Protein AF-A0A975IQW9-F1 (afdb_monomer)

pLDDT: mean 82.05, std 17.16, range [32.38, 97.0]

Foldseek 3Di:
DDPPPPPDPPCDPVNVPQKDWQWDWDWDDDPQKIKTWTKIFIAGNPQLATQKIWTKIAIDGPWGDMWTDIDGDTDDSNHADDWDPTCPPTPDPCSVVVGRVVSVRRRVSSVVD

Mean predicted aligned error: 8.74 Å

Sequence (113 aa):
MVNDCSFGEKLLATDMLYFIDIKLNGSVTISDCTMTYDITVSYSIFDNKVTRVRGNLTFSGSCSGSVDFDIELRSNSDGTINELPVIYDVDVNNKRDFEQFLVKEINQAIINN

Secondary structure (DSSP, 8-state):
------------TTGGG-EEEEEEEEEEEETTEEEEEEEEEEEETTTTEEEEEEEEEEEEESS-EEEEEEEE----TTS--S-----TTS--TTHHHHHHHHHHHHHHHHHT-

Radius of gyration: 17.84 Å; Cα contacts (8 Å, |Δi|>4): 201; chains: 1; bounding box: 51×36×44 Å

Solvent-accessible surface area (backbone atoms only — not comparable to full-atom values): 6663 Å² total; per-residue (Å²): 136,84,85,79,85,72,92,62,85,72,80,49,86,74,67,77,68,36,68,46,76,49,78,47,72,54,70,52,74,55,92,63,24,35,42,37,40,44,35,39,38,34,30,32,63,81,77,41,26,37,51,34,42,34,36,41,38,40,40,35,78,79,24,52,54,71,42,79,49,77,42,80,49,79,37,46,96,85,25,39,58,91,74,53,96,70,63,84,90,48,69,48,97,57,42,68,60,53,30,53,49,50,32,49,54,53,38,53,54,59,74,74,106

Structure (mmCIF, N/CA/C/O backbone):
data_AF-A0A975IQW9-F1
#
_entry.id   AF-A0A975IQW9-F1
#
loop_
_atom_site.group_PDB
_atom_site.id
_atom_site.type_symbol
_atom_site.label_atom_id
_atom_site.label_alt_id
_atom_site.label_comp_id
_atom_site.label_asym_id
_atom_site.label_entity_id
_atom_site.label_seq_id
_atom_site.pdbx_PDB_ins_code
_atom_site.Cartn_x
_atom_site.Cartn_y
_atom_site.Cartn_z
_atom_site.occupancy
_atom_site.B_iso_or_equiv
_atom_site.auth_seq_id
_atom_site.auth_comp_id
_atom_site.auth_asym_id
_atom_site.auth_atom_id
_atom_site.pdbx_PDB_model_num
ATOM 1 N N . MET A 1 1 ? -35.105 -26.161 28.108 1.00 37.09 1 MET A N 1
ATOM 2 C CA . MET A 1 1 ? -33.817 -25.861 27.451 1.00 37.09 1 MET A CA 1
ATOM 3 C C . MET A 1 1 ? -34.113 -24.848 26.365 1.00 37.09 1 MET A C 1
ATOM 5 O O . MET A 1 1 ? -34.779 -25.202 25.404 1.00 37.09 1 MET A O 1
ATOM 9 N N . VAL A 1 2 ? -33.763 -23.583 26.589 1.00 32.38 2 VAL A N 1
ATOM 10 C CA . VAL A 1 2 ? -33.962 -22.511 25.606 1.00 32.38 2 VAL A CA 1
ATOM 11 C C . VAL A 1 2 ? -32.622 -22.338 24.900 1.00 32.38 2 VAL A C 1
ATOM 13 O O . VAL A 1 2 ? -31.686 -21.823 25.501 1.00 32.38 2 VAL A O 1
ATOM 16 N N . ASN A 1 3 ? -32.508 -22.856 23.677 1.00 37.44 3 ASN A N 1
ATOM 17 C CA . ASN A 1 3 ? -31.420 -22.484 22.776 1.00 37.44 3 ASN A CA 1
ATOM 18 C C . ASN A 1 3 ? -31.830 -21.167 22.130 1.00 37.44 3 ASN A C 1
ATOM 20 O O . ASN A 1 3 ? -32.574 -21.153 21.151 1.00 37.44 3 ASN A O 1
ATOM 24 N N . ASP A 1 4 ? -31.395 -20.072 22.740 1.00 38.75 4 ASP A N 1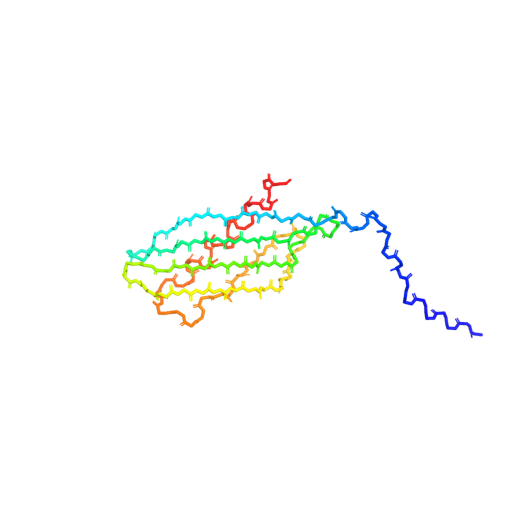
ATOM 25 C CA . ASP A 1 4 ? -31.560 -18.740 22.182 1.00 38.75 4 ASP A CA 1
ATOM 26 C C . ASP A 1 4 ? -30.447 -18.522 21.147 1.00 38.75 4 ASP A C 1
ATOM 28 O O . ASP A 1 4 ? -29.315 -18.162 21.467 1.00 38.75 4 ASP A O 1
ATOM 32 N N . CYS A 1 5 ? -30.744 -18.847 19.889 1.00 42.06 5 CYS A N 1
ATOM 33 C CA . CYS A 1 5 ? -29.937 -18.431 18.748 1.00 42.06 5 CYS A CA 1
ATOM 34 C C . CYS A 1 5 ? -30.235 -16.957 18.450 1.00 42.06 5 CYS A C 1
ATOM 36 O O . CYS A 1 5 ? -30.896 -16.646 17.462 1.00 42.06 5 CYS A O 1
ATOM 38 N N . SER A 1 6 ? -29.745 -16.041 19.282 1.00 41.00 6 SER A N 1
ATOM 39 C CA . SER A 1 6 ? -29.752 -14.612 18.969 1.00 41.00 6 SER A CA 1
ATOM 40 C C . SER A 1 6 ? -28.426 -14.212 18.315 1.00 41.00 6 SER A C 1
ATOM 42 O O . SER A 1 6 ? -27.599 -13.500 18.873 1.00 41.00 6 SER A O 1
ATOM 44 N N . PHE A 1 7 ? -28.226 -14.655 17.069 1.00 48.81 7 PHE A N 1
ATOM 45 C CA . PHE A 1 7 ? -27.334 -13.942 16.150 1.00 48.81 7 PHE A CA 1
ATO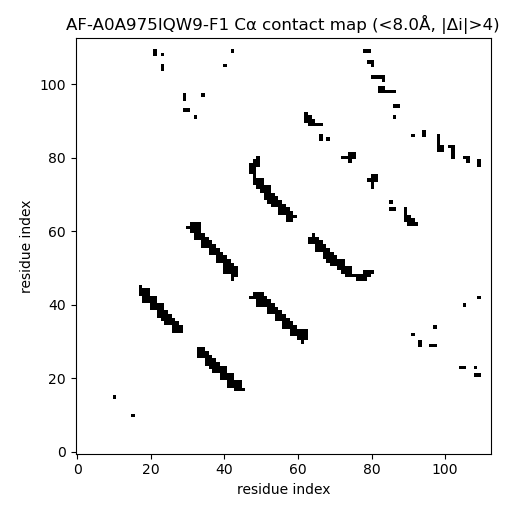M 46 C C . PHE A 1 7 ? -28.049 -12.644 15.765 1.00 48.81 7 PHE A C 1
ATOM 48 O O . PHE A 1 7 ? -28.843 -12.588 14.829 1.00 48.81 7 PHE A O 1
ATOM 55 N N . GLY A 1 8 ? -27.859 -11.627 16.592 1.00 43.88 8 GLY A N 1
ATOM 56 C CA . GLY A 1 8 ? -28.579 -10.372 16.483 1.00 43.88 8 GLY A CA 1
ATOM 57 C C . GLY A 1 8 ? -27.921 -9.291 17.313 1.00 43.88 8 GLY A C 1
ATOM 58 O O . GLY A 1 8 ? -28.616 -8.588 18.044 1.00 43.88 8 GLY A O 1
ATOM 59 N N . GLU A 1 9 ? -26.600 -9.139 17.205 1.00 47.12 9 GLU A N 1
ATOM 60 C CA . GLU A 1 9 ? -26.009 -7.835 17.491 1.00 47.12 9 GLU A CA 1
ATOM 61 C C . GLU A 1 9 ? -26.572 -6.868 16.448 1.00 47.12 9 GLU A C 1
ATOM 63 O O . GLU A 1 9 ? -26.145 -6.803 15.295 1.00 47.12 9 GLU A O 1
ATOM 68 N N . LYS A 1 10 ? -27.654 -6.187 16.835 1.00 46.97 10 LYS A N 1
ATOM 69 C CA . LYS A 1 10 ? -28.171 -5.034 16.114 1.00 46.97 10 LYS A CA 1
ATOM 70 C C . LYS A 1 10 ? -27.061 -3.993 16.125 1.00 46.97 10 LYS A C 1
ATOM 72 O O . LYS A 1 10 ? -26.907 -3.305 17.129 1.00 46.97 10 LYS A O 1
ATOM 77 N N . LEU A 1 11 ? -26.338 -3.892 15.011 1.00 45.84 11 LEU A N 1
ATOM 78 C CA . LEU A 1 11 ? -25.491 -2.746 14.697 1.00 45.84 11 LEU A CA 1
ATOM 79 C C . LEU A 1 11 ? -26.309 -1.476 14.964 1.00 45.84 11 LEU A C 1
ATOM 81 O O . LEU A 1 11 ? -27.345 -1.240 14.330 1.00 45.84 11 LEU A O 1
ATOM 85 N N . LEU A 1 12 ? -25.906 -0.714 15.975 1.00 49.06 12 LEU A N 1
ATOM 86 C CA . LEU A 1 12 ? -26.533 0.550 16.330 1.00 49.06 12 LEU A CA 1
ATOM 87 C C . LEU A 1 12 ? -26.098 1.602 15.308 1.00 49.06 12 LEU A C 1
ATOM 89 O O . LEU A 1 12 ? -25.029 1.519 14.717 1.00 49.06 12 LEU A O 1
ATOM 93 N N . ALA A 1 13 ? -26.905 2.643 15.100 1.00 46.66 13 ALA A N 1
ATOM 94 C CA . ALA A 1 13 ? -26.554 3.723 14.173 1.00 46.66 13 ALA A CA 1
ATOM 95 C C . ALA A 1 13 ? -25.251 4.464 14.549 1.00 46.66 13 ALA A C 1
ATOM 97 O O . ALA A 1 13 ? -24.669 5.149 13.713 1.00 46.66 13 ALA A O 1
ATOM 98 N N . THR A 1 14 ? -24.780 4.300 15.787 1.00 49.94 14 THR A N 1
ATOM 99 C CA . THR A 1 14 ? -23.462 4.735 16.262 1.00 49.9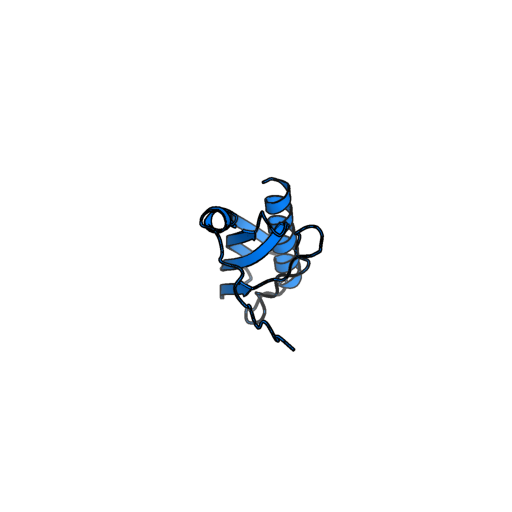4 14 THR A CA 1
ATOM 100 C C . THR A 1 14 ? -22.313 3.902 15.696 1.00 49.94 14 THR A C 1
ATOM 102 O O . THR A 1 14 ? -21.240 4.454 15.491 1.00 49.94 14 THR A O 1
ATOM 105 N N . ASP A 1 15 ? -22.547 2.633 15.347 1.00 48.44 15 ASP A N 1
ATOM 106 C CA . ASP A 1 15 ? -21.554 1.736 14.737 1.00 48.44 15 ASP A CA 1
ATOM 107 C C . ASP A 1 15 ? -21.222 2.133 13.288 1.00 48.44 15 ASP A C 1
ATOM 109 O O . ASP A 1 15 ? -20.187 1.757 12.744 1.00 48.44 15 ASP A O 1
ATOM 113 N N . MET A 1 16 ? -22.071 2.961 12.666 1.00 49.38 16 MET A N 1
ATOM 114 C CA . MET A 1 16 ? -21.921 3.424 11.283 1.00 49.38 16 MET A CA 1
ATOM 115 C C . MET A 1 16 ? -20.880 4.548 11.093 1.00 49.38 16 MET A C 1
ATOM 117 O O . MET A 1 16 ? -20.726 5.034 9.975 1.00 49.38 16 MET A O 1
ATOM 121 N N . LEU A 1 17 ? -20.168 4.976 12.145 1.00 55.03 17 LEU A N 1
ATOM 122 C CA . LEU A 1 17 ? -19.212 6.099 12.100 1.00 55.03 17 LEU A CA 1
ATOM 123 C C . LEU A 1 17 ? -17.755 5.723 12.430 1.00 55.03 17 LEU A C 1
ATOM 125 O O . LEU A 1 17 ? -16.915 6.613 12.530 1.00 55.03 17 LEU A O 1
ATOM 129 N N . TYR A 1 18 ? -17.423 4.439 12.585 1.00 68.38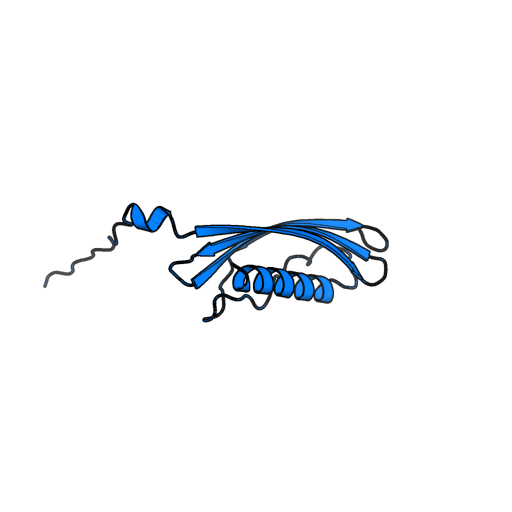 18 TYR A N 1
ATOM 130 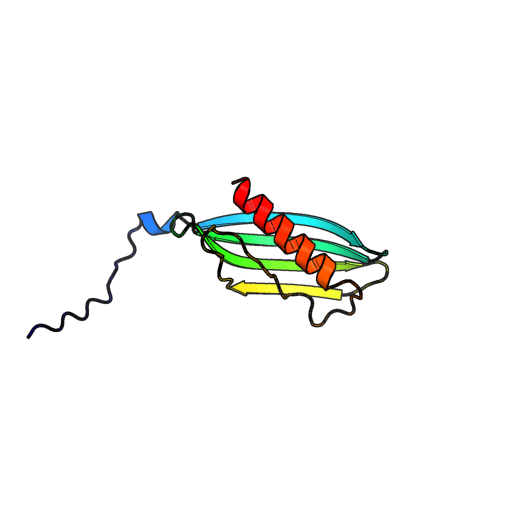C CA . TYR A 1 18 ? -16.085 4.030 13.045 1.00 68.38 18 TYR A CA 1
ATOM 131 C C . TYR A 1 18 ? -15.088 3.694 11.938 1.00 68.38 18 TYR A C 1
ATOM 133 O O . TYR A 1 18 ? -13.994 3.238 12.251 1.00 68.38 18 TYR A O 1
ATOM 141 N N . PHE A 1 19 ? -15.423 3.917 10.667 1.00 76.94 19 PHE A N 1
ATOM 142 C CA . PHE A 1 19 ? -14.475 3.725 9.573 1.00 76.94 19 PHE A CA 1
ATOM 143 C C . PHE A 1 19 ? -13.936 5.064 9.092 1.00 76.94 19 PHE A C 1
ATOM 145 O O . PHE A 1 19 ? -14.709 5.955 8.738 1.00 76.94 19 PHE A O 1
ATOM 152 N N . ILE A 1 20 ? -12.612 5.181 9.049 1.00 86.94 20 ILE A N 1
ATOM 153 C CA . ILE A 1 20 ? -11.931 6.282 8.371 1.00 86.94 20 ILE A CA 1
ATOM 154 C C . ILE A 1 20 ? -11.259 5.753 7.113 1.00 86.94 20 ILE A C 1
ATOM 156 O O . ILE A 1 20 ? -10.630 4.696 7.127 1.00 86.94 20 ILE A O 1
ATOM 160 N N . ASP A 1 21 ? -11.399 6.511 6.032 1.00 90.81 21 ASP A N 1
ATOM 161 C CA . ASP A 1 21 ? -10.655 6.290 4.801 1.00 90.81 21 ASP A CA 1
ATOM 162 C C . ASP A 1 21 ? -9.453 7.237 4.796 1.00 90.81 21 ASP A C 1
ATOM 164 O O . ASP A 1 21 ? -9.593 8.457 4.672 1.00 90.81 21 ASP A O 1
ATOM 168 N N . ILE A 1 22 ? -8.262 6.663 4.929 1.00 91.56 22 ILE A N 1
ATOM 169 C CA . ILE A 1 22 ? -6.993 7.380 4.855 1.00 91.56 22 ILE A CA 1
ATOM 170 C C . ILE A 1 22 ? -6.518 7.322 3.405 1.00 91.56 22 ILE A C 1
ATOM 172 O O . ILE A 1 22 ? -6.309 6.242 2.848 1.00 91.56 22 ILE A O 1
ATOM 176 N N . LYS A 1 23 ? -6.358 8.490 2.780 1.00 94.44 23 LYS A N 1
ATOM 177 C CA . LYS A 1 23 ? -5.859 8.599 1.405 1.00 94.44 23 LYS A CA 1
ATOM 178 C C . LYS A 1 23 ? -4.348 8.775 1.388 1.00 94.44 23 LYS A C 1
ATOM 180 O O . LYS A 1 23 ? -3.819 9.649 2.070 1.00 94.44 23 LYS A O 1
ATOM 185 N N . LEU A 1 24 ? -3.687 7.982 0.557 1.00 94.62 24 LEU A N 1
ATOM 186 C CA . LEU A 1 24 ? -2.248 7.978 0.343 1.00 94.62 24 LEU A CA 1
ATOM 187 C C . LEU A 1 24 ? -1.973 8.136 -1.139 1.00 94.62 24 LEU A C 1
ATOM 189 O O . LEU A 1 24 ? -2.331 7.273 -1.932 1.00 94.62 24 LEU A O 1
ATOM 193 N N . ASN A 1 25 ? -1.317 9.225 -1.511 1.00 96.31 25 ASN A N 1
ATOM 194 C CA . ASN A 1 25 ? -0.855 9.423 -2.871 1.00 96.31 25 ASN A CA 1
ATOM 195 C C . ASN A 1 25 ? 0.585 9.913 -2.874 1.00 96.31 25 ASN A C 1
ATOM 197 O O . ASN A 1 25 ? 1.031 10.608 -1.961 1.00 96.31 25 ASN A O 1
ATOM 201 N N . GLY A 1 26 ? 1.318 9.525 -3.906 1.00 96.56 26 GLY A N 1
ATOM 202 C CA . GLY A 1 26 ? 2.710 9.903 -4.032 1.00 96.56 26 GLY A CA 1
ATOM 203 C C . GLY A 1 26 ? 3.426 9.100 -5.096 1.00 96.56 26 GLY A C 1
ATOM 204 O O . GLY A 1 26 ? 2.824 8.421 -5.927 1.00 96.56 26 GLY A O 1
ATOM 205 N N . SER A 1 27 ? 4.747 9.207 -5.078 1.00 96.62 27 SER A N 1
ATOM 206 C CA . SER A 1 27 ? 5.604 8.416 -5.949 1.00 96.62 27 SER A CA 1
ATOM 207 C C . SER A 1 27 ? 6.921 8.096 -5.262 1.00 96.62 27 SER A C 1
ATOM 209 O O . SER A 1 27 ? 7.365 8.824 -4.373 1.00 96.62 27 SER A O 1
ATOM 211 N N . VAL A 1 28 ? 7.539 6.996 -5.673 1.00 96.50 28 VAL A N 1
ATOM 212 C CA . VAL A 1 28 ? 8.869 6.589 -5.226 1.00 96.50 28 VAL A CA 1
ATOM 213 C C . VAL A 1 28 ? 9.631 5.985 -6.400 1.00 96.50 28 VAL A C 1
ATOM 215 O O . VAL A 1 28 ? 9.059 5.273 -7.226 1.00 96.50 28 VAL A O 1
ATOM 218 N N . THR A 1 29 ? 10.927 6.276 -6.477 1.00 95.81 29 THR A N 1
ATOM 219 C CA . THR A 1 29 ? 11.813 5.767 -7.530 1.00 95.81 29 THR A CA 1
ATOM 220 C C . THR A 1 29 ? 12.863 4.844 -6.928 1.00 95.81 29 THR A C 1
ATOM 222 O O . THR A 1 29 ? 13.569 5.240 -6.001 1.00 95.81 29 THR A O 1
ATOM 225 N N . ILE A 1 30 ? 12.987 3.633 -7.473 1.00 93.25 30 ILE A N 1
ATOM 226 C CA . ILE A 1 30 ? 13.959 2.610 -7.064 1.00 93.25 30 ILE A CA 1
ATOM 227 C C . ILE A 1 30 ? 14.627 2.051 -8.323 1.00 93.25 30 ILE A C 1
ATOM 229 O O . ILE A 1 30 ? 13.953 1.479 -9.176 1.00 93.25 30 ILE A O 1
ATOM 233 N N . SER A 1 31 ? 15.948 2.212 -8.446 1.00 91.75 31 SER A N 1
ATOM 234 C CA . SER A 1 31 ? 16.744 1.750 -9.604 1.00 91.75 31 SER A CA 1
ATOM 235 C C . SER A 1 31 ? 16.123 2.124 -10.960 1.00 91.75 31 SER A C 1
ATOM 237 O O . SER A 1 31 ? 15.867 1.267 -11.807 1.00 91.75 31 SER A O 1
ATOM 239 N N . ASP A 1 32 ? 15.835 3.414 -11.138 1.00 91.38 32 ASP A N 1
ATOM 240 C CA . ASP A 1 32 ? 15.251 4.003 -12.356 1.00 91.38 32 ASP A CA 1
ATOM 241 C C . ASP A 1 32 ? 13.823 3.537 -12.706 1.00 91.38 32 ASP A C 1
ATOM 243 O O . ASP A 1 32 ? 13.284 3.912 -13.749 1.00 91.38 32 ASP A O 1
ATOM 247 N N . CYS A 1 33 ? 13.187 2.754 -11.830 1.00 94.06 33 CYS A N 1
ATOM 248 C CA . CYS A 1 33 ? 11.769 2.420 -11.892 1.00 94.06 33 CYS A CA 1
ATOM 249 C C . CYS A 1 33 ? 11.002 3.349 -10.950 1.00 94.06 33 CYS A C 1
ATOM 251 O O . CYS A 1 33 ? 11.273 3.376 -9.748 1.00 94.06 33 CYS A O 1
ATOM 253 N N . THR A 1 34 ? 10.045 4.108 -11.477 1.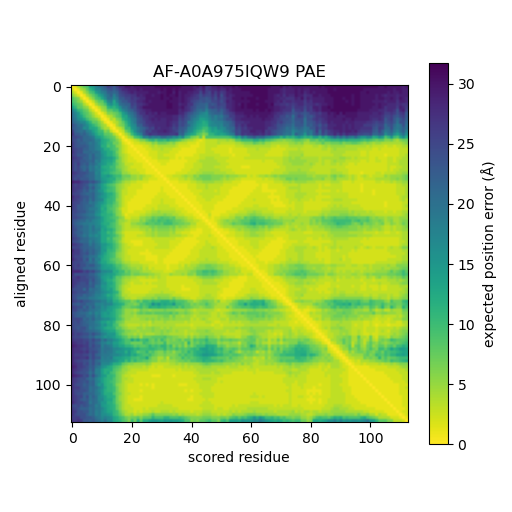00 95.50 34 THR A N 1
ATOM 254 C CA . THR A 1 34 ? 9.179 4.985 -10.683 1.00 95.50 34 THR A CA 1
ATOM 255 C C . THR A 1 34 ? 7.808 4.350 -10.526 1.00 95.50 34 THR A C 1
ATOM 257 O O . THR A 1 34 ? 7.132 4.086 -11.520 1.00 95.50 34 THR A O 1
ATOM 260 N N . MET A 1 35 ? 7.391 4.155 -9.275 1.00 95.44 35 MET A N 1
ATOM 261 C CA . MET A 1 35 ? 6.037 3.768 -8.899 1.00 95.44 35 MET A CA 1
ATOM 262 C C . MET A 1 35 ? 5.284 5.001 -8.408 1.00 95.44 35 MET A C 1
ATOM 264 O O . MET A 1 35 ? 5.665 5.607 -7.407 1.00 95.44 35 MET A O 1
ATOM 268 N N . THR A 1 36 ? 4.199 5.340 -9.087 1.00 96.94 36 THR A N 1
ATOM 269 C CA . THR A 1 36 ? 3.199 6.302 -8.620 1.00 96.94 36 THR A CA 1
ATOM 270 C C . THR A 1 36 ? 2.052 5.524 -7.995 1.00 96.94 36 THR A C 1
ATOM 272 O O . THR A 1 36 ? 1.606 4.534 -8.574 1.00 96.94 36 THR A O 1
ATOM 275 N N . TYR A 1 37 ? 1.584 5.948 -6.826 1.00 96.25 37 TYR A N 1
ATOM 276 C CA . TYR A 1 37 ? 0.533 5.262 -6.081 1.00 96.25 37 TYR A CA 1
ATOM 277 C C . TYR A 1 37 ? -0.594 6.223 -5.701 1.00 96.25 37 TYR A C 1
ATOM 279 O O . TYR A 1 37 ? -0.342 7.374 -5.340 1.00 96.25 37 TYR A O 1
ATOM 287 N N . ASP A 1 38 ? -1.827 5.728 -5.772 1.00 97.00 38 ASP A N 1
ATOM 288 C CA . ASP A 1 38 ? -3.035 6.358 -5.234 1.00 97.00 38 ASP A CA 1
ATOM 289 C C . ASP A 1 38 ? -3.857 5.278 -4.522 1.00 97.00 38 ASP A C 1
ATOM 291 O O . ASP A 1 38 ? -4.405 4.367 -5.146 1.00 97.00 38 ASP A O 1
ATOM 295 N N . ILE A 1 39 ? -3.847 5.320 -3.193 1.00 95.94 39 ILE A N 1
ATOM 296 C CA . ILE A 1 39 ? -4.300 4.253 -2.306 1.00 95.94 39 ILE A CA 1
ATOM 297 C C . ILE A 1 39 ? -5.267 4.834 -1.277 1.00 95.94 39 ILE A C 1
ATOM 299 O O . ILE A 1 39 ? -5.072 5.913 -0.724 1.00 95.94 39 ILE A O 1
ATOM 303 N N . THR A 1 40 ? -6.318 4.081 -0.984 1.00 94.81 40 THR A N 1
ATOM 304 C CA . THR A 1 40 ? -7.237 4.313 0.125 1.00 94.81 40 THR A CA 1
ATOM 305 C C . THR A 1 40 ? -7.137 3.152 1.105 1.00 94.81 40 THR A C 1
ATOM 307 O O . THR A 1 40 ? -7.340 1.994 0.733 1.00 94.81 40 THR A O 1
ATOM 310 N N . VAL A 1 41 ? -6.849 3.472 2.362 1.00 92.75 41 VAL A N 1
ATOM 311 C CA . VAL A 1 41 ? -6.814 2.534 3.486 1.00 92.75 41 VAL A CA 1
ATOM 312 C C . VAL A 1 41 ? -8.071 2.753 4.315 1.00 92.75 41 VAL A C 1
ATOM 314 O O . VAL A 1 41 ? -8.252 3.834 4.872 1.00 92.75 41 VAL A O 1
ATOM 317 N N . SER A 1 42 ? -8.925 1.741 4.415 1.00 90.56 42 SER A N 1
ATOM 318 C CA . SER A 1 42 ? -10.079 1.767 5.310 1.00 90.56 42 SER A CA 1
ATOM 319 C C . SER A 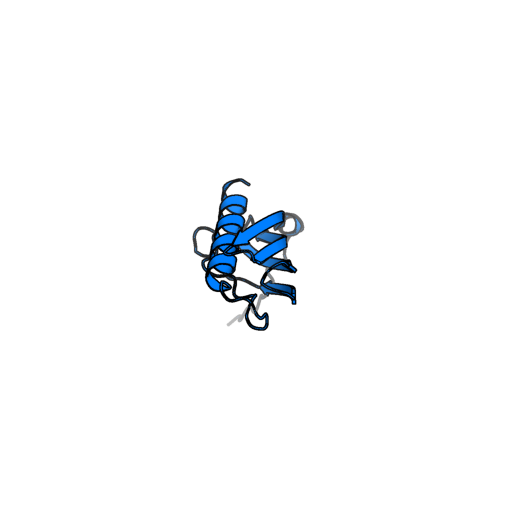1 42 ? -9.684 1.189 6.665 1.00 90.56 42 SER A C 1
ATOM 321 O O . SER A 1 42 ? -9.215 0.049 6.767 1.00 90.56 42 SER A O 1
ATOM 323 N N . TYR A 1 43 ? -9.880 1.984 7.710 1.00 86.50 43 TYR A N 1
ATOM 324 C CA . TYR A 1 43 ? -9.484 1.674 9.076 1.00 86.50 43 TYR A CA 1
ATOM 325 C C . TYR A 1 43 ? -10.690 1.717 10.014 1.00 86.50 43 TYR A C 1
ATOM 327 O O . TYR A 1 43 ? -11.380 2.732 10.082 1.00 86.50 43 TYR A O 1
ATOM 335 N N . SER A 1 44 ? -10.937 0.624 10.739 1.00 85.56 44 SER A N 1
ATOM 336 C CA . SER A 1 44 ? -11.903 0.559 11.840 1.00 85.56 44 SER A CA 1
ATOM 337 C C . SER A 1 44 ? -11.264 1.140 13.097 1.00 85.56 44 SER A C 1
ATOM 339 O O . SER A 1 44 ? -10.377 0.525 13.691 1.00 85.56 44 SER A O 1
ATOM 341 N N . ILE A 1 45 ? -11.741 2.307 13.525 1.00 80.00 45 ILE A N 1
ATOM 342 C CA . ILE A 1 45 ? -11.388 2.925 14.806 1.00 80.00 45 ILE A CA 1
ATOM 343 C C . ILE A 1 45 ? -11.838 2.028 15.963 1.00 80.00 45 ILE A C 1
ATOM 345 O O . ILE A 1 45 ? -11.118 1.891 16.946 1.00 80.00 45 ILE A O 1
ATOM 349 N N . PHE A 1 46 ? -13.015 1.403 15.846 1.00 78.81 46 PHE A N 1
ATOM 350 C CA . PHE A 1 46 ? -13.589 0.580 16.911 1.00 78.81 46 PHE A CA 1
ATOM 351 C C . PHE A 1 46 ? -12.707 -0.628 17.234 1.00 78.81 46 PHE A C 1
ATOM 353 O O . PHE A 1 46 ? -12.392 -0.884 18.394 1.00 78.81 46 PHE A O 1
ATOM 360 N N . ASP A 1 47 ? -12.265 -1.338 16.195 1.00 77.25 47 ASP A N 1
ATOM 361 C CA . ASP A 1 47 ? -11.421 -2.522 16.354 1.00 77.25 47 ASP A CA 1
ATOM 362 C C . ASP A 1 47 ? -9.927 -2.201 16.382 1.00 77.25 47 ASP A C 1
ATOM 364 O O . ASP A 1 47 ? -9.127 -3.115 16.595 1.00 77.25 47 ASP A O 1
ATOM 368 N N . ASN A 1 48 ? -9.560 -0.937 16.142 1.00 81.56 48 ASN A N 1
ATOM 369 C CA . ASN A 1 48 ? -8.195 -0.467 15.930 1.00 81.56 48 ASN A CA 1
ATOM 370 C C . ASN A 1 48 ? -7.458 -1.307 14.866 1.00 81.56 48 ASN A C 1
ATOM 372 O O . ASN A 1 48 ? -6.414 -1.900 15.145 1.00 81.56 48 ASN A O 1
ATOM 376 N N . LYS A 1 49 ? -8.054 -1.444 13.670 1.00 86.06 49 LYS A N 1
ATOM 377 C CA . LYS A 1 49 ? -7.580 -2.339 12.593 1.00 86.06 49 LYS A CA 1
ATOM 378 C C . LYS A 1 49 ? -7.831 -1.769 11.202 1.00 86.06 49 LYS A C 1
ATOM 380 O O . LYS A 1 49 ? -8.924 -1.292 10.907 1.00 86.06 49 LYS A O 1
ATOM 385 N N . VAL A 1 50 ? -6.869 -1.954 10.303 1.00 87.81 50 VAL A N 1
ATOM 386 C CA . VAL A 1 50 ? -7.088 -1.891 8.854 1.00 87.81 50 VAL A CA 1
ATOM 387 C C . VAL A 1 50 ? -7.985 -3.049 8.455 1.00 87.81 50 VAL A C 1
ATOM 389 O O . VAL A 1 50 ? -7.720 -4.203 8.795 1.00 87.81 50 VAL A O 1
ATOM 392 N N . THR A 1 51 ? -9.046 -2.732 7.727 1.00 88.06 51 THR A N 1
ATOM 393 C CA . THR A 1 51 ? -9.999 -3.722 7.218 1.00 88.06 51 THR A CA 1
ATOM 394 C C . THR A 1 51 ? -9.860 -3.920 5.719 1.00 88.06 51 THR A C 1
ATOM 396 O O . THR A 1 51 ? -10.129 -5.008 5.211 1.00 88.06 51 THR A O 1
ATOM 399 N N . ARG A 1 52 ? -9.412 -2.889 4.996 1.00 90.19 52 ARG A N 1
ATOM 400 C CA . ARG A 1 52 ? -9.299 -2.921 3.539 1.00 90.19 52 ARG A CA 1
ATOM 401 C C . ARG A 1 52 ? -8.252 -1.935 3.045 1.00 90.19 52 ARG A C 1
ATOM 403 O O . ARG A 1 52 ? -8.139 -0.834 3.576 1.00 90.19 52 ARG A O 1
ATOM 410 N N . VAL A 1 53 ? -7.528 -2.302 1.997 1.00 93.19 53 VAL A N 1
ATOM 411 C CA . VAL A 1 53 ? -6.649 -1.397 1.252 1.00 93.19 53 VAL A CA 1
ATOM 412 C C . VAL A 1 53 ? -6.946 -1.572 -0.226 1.00 93.19 53 VAL A C 1
ATOM 414 O O . VAL A 1 53 ? -6.902 -2.684 -0.747 1.00 93.19 53 VAL A O 1
ATOM 417 N N . ARG A 1 54 ? -7.247 -0.468 -0.901 1.00 95.12 54 ARG A N 1
ATOM 418 C CA . ARG A 1 54 ? -7.531 -0.448 -2.337 1.00 95.12 54 ARG A CA 1
ATOM 419 C C . ARG A 1 54 ? -6.794 0.689 -3.007 1.00 95.12 54 ARG A C 1
ATOM 421 O O . ARG A 1 54 ? -6.596 1.730 -2.386 1.00 95.12 54 ARG A O 1
ATOM 428 N N . GLY A 1 55 ? -6.443 0.536 -4.269 1.00 95.75 55 GLY A N 1
ATOM 429 C CA . GLY A 1 55 ? -5.772 1.603 -4.992 1.00 95.75 55 GLY A CA 1
ATOM 430 C C . GLY A 1 55 ? -5.267 1.193 -6.357 1.00 95.75 55 GLY A C 1
ATOM 431 O O . GLY A 1 55 ? -5.481 0.067 -6.805 1.00 95.75 55 GLY A O 1
ATOM 432 N N . ASN A 1 56 ? -4.567 2.135 -6.978 1.00 95.88 56 ASN A N 1
ATOM 433 C CA . ASN A 1 56 ? -3.836 1.943 -8.217 1.00 95.88 56 ASN A CA 1
ATOM 434 C C . ASN A 1 56 ? -2.342 2.192 -7.988 1.00 95.88 56 ASN A C 1
ATOM 436 O O . ASN A 1 56 ? -1.948 3.136 -7.296 1.00 95.88 56 ASN A O 1
ATOM 440 N N . LEU A 1 57 ? -1.520 1.363 -8.621 1.00 95.38 57 LEU A N 1
ATOM 441 C CA . LEU A 1 57 ? -0.094 1.576 -8.816 1.00 95.38 57 LEU A CA 1
ATOM 442 C C . LEU A 1 57 ? 0.169 1.726 -10.312 1.00 95.38 57 LEU A C 1
ATOM 444 O O . LEU A 1 57 ? -0.299 0.921 -11.119 1.00 95.38 57 LEU A O 1
ATOM 448 N N . THR A 1 58 ? 0.957 2.721 -10.693 1.00 95.19 58 THR A N 1
ATOM 449 C CA . THR A 1 58 ? 1.422 2.911 -12.070 1.00 95.19 58 THR A CA 1
ATOM 450 C C . THR A 1 58 ? 2.942 2.961 -12.090 1.00 95.19 58 THR A C 1
ATOM 452 O O . THR A 1 58 ? 3.554 3.705 -11.324 1.00 95.19 58 THR A O 1
ATOM 455 N N . PHE A 1 59 ? 3.550 2.180 -12.979 1.00 94.44 59 PHE A N 1
ATOM 456 C CA . PHE A 1 59 ? 4.996 2.014 -13.089 1.00 94.44 59 PHE A CA 1
ATOM 457 C C . PHE A 1 59 ? 5.531 2.649 -14.376 1.00 94.44 59 PHE A C 1
ATOM 459 O O . PHE A 1 59 ? 4.911 2.549 -15.436 1.00 94.44 59 PHE A O 1
ATOM 466 N N . SER A 1 60 ? 6.693 3.298 -14.291 1.00 93.62 60 SER A N 1
ATOM 467 C CA . SER A 1 60 ? 7.346 3.969 -15.422 1.00 93.62 60 SER A CA 1
ATOM 468 C C . SER A 1 60 ? 8.877 3.963 -15.308 1.00 93.62 60 SER A C 1
ATOM 470 O O . SER A 1 60 ? 9.427 3.661 -14.248 1.00 93.62 60 SER A O 1
ATOM 472 N N . GLY A 1 61 ? 9.577 4.309 -16.395 1.00 92.06 61 GLY A N 1
ATOM 473 C CA . GLY A 1 61 ? 11.043 4.311 -16.455 1.00 92.06 61 GLY A CA 1
ATOM 474 C C . GLY A 1 61 ? 11.598 2.968 -16.928 1.00 92.06 61 GLY A C 1
ATOM 475 O O . GLY A 1 61 ? 11.280 2.529 -18.031 1.00 92.06 61 GLY A O 1
ATOM 476 N N . SER A 1 62 ? 12.435 2.328 -16.106 1.00 92.38 62 SER A N 1
ATOM 477 C CA . SER A 1 62 ? 13.009 0.996 -16.381 1.00 92.38 62 SER A CA 1
ATOM 478 C C . SER A 1 62 ? 12.027 -0.167 -16.168 1.00 92.38 62 SER A C 1
ATOM 480 O O . SER A 1 62 ? 12.339 -1.309 -16.496 1.00 92.38 62 SER A O 1
ATOM 482 N N . CYS A 1 63 ? 10.841 0.125 -15.636 1.00 90.19 63 CYS A N 1
ATOM 483 C CA . CYS A 1 63 ? 9.733 -0.800 -15.435 1.00 90.19 63 CYS A CA 1
ATOM 484 C C . CYS A 1 63 ? 8.473 -0.261 -16.120 1.00 90.19 63 CYS A C 1
ATOM 486 O O . CYS A 1 63 ? 8.391 0.918 -16.475 1.00 90.19 63 CYS A O 1
ATOM 488 N N . SER A 1 64 ? 7.470 -1.114 -16.304 1.00 89.31 64 SER A N 1
ATOM 489 C CA . SER A 1 64 ? 6.206 -0.693 -16.902 1.00 89.31 64 SER A CA 1
ATOM 490 C C . SER A 1 64 ? 5.053 -1.564 -16.439 1.00 89.31 64 SER A C 1
ATOM 492 O O . SER A 1 64 ? 5.236 -2.733 -16.109 1.00 89.31 64 SER A O 1
ATOM 494 N N . GLY A 1 65 ? 3.863 -0.975 -16.433 1.00 90.06 65 GLY A N 1
ATOM 495 C CA . GLY A 1 65 ? 2.631 -1.655 -16.070 1.00 90.06 65 GLY A CA 1
ATOM 496 C C . GLY A 1 65 ? 1.796 -0.828 -15.107 1.00 90.06 65 GLY A C 1
ATOM 497 O O . GLY A 1 65 ? 2.185 0.258 -14.672 1.00 90.06 65 GLY A O 1
ATOM 498 N N . SER A 1 66 ? 0.625 -1.353 -14.783 1.00 92.81 66 SER A N 1
ATOM 499 C CA . SER A 1 66 ? -0.248 -0.792 -13.765 1.00 92.81 66 SER A CA 1
ATOM 500 C C . SER A 1 66 ? -0.977 -1.921 -13.057 1.00 92.81 66 SER A C 1
ATOM 502 O O . SER A 1 66 ? -1.229 -2.970 -13.651 1.00 92.81 66 SER A O 1
ATOM 504 N N . VAL A 1 67 ? -1.269 -1.702 -11.781 1.00 93.50 67 VAL A N 1
ATOM 505 C CA . VAL A 1 67 ? -1.994 -2.636 -10.930 1.00 93.50 67 VAL A CA 1
ATOM 506 C C . VAL A 1 67 ? -3.092 -1.874 -10.230 1.00 93.50 67 VAL A C 1
ATOM 508 O O . VAL A 1 67 ? -2.809 -0.976 -9.442 1.00 93.50 67 VAL A O 1
ATOM 511 N N . ASP A 1 68 ? -4.327 -2.289 -10.465 1.00 94.12 68 ASP A N 1
ATOM 512 C CA . ASP A 1 68 ? -5.424 -2.003 -9.555 1.00 94.12 68 ASP A CA 1
ATOM 513 C C . ASP A 1 68 ? -5.535 -3.146 -8.556 1.00 94.12 68 ASP A C 1
ATOM 515 O O . ASP A 1 68 ? -5.451 -4.321 -8.921 1.00 94.12 68 ASP A O 1
ATOM 519 N N . PHE A 1 69 ? -5.726 -2.809 -7.289 1.00 92.75 69 PHE A N 1
ATOM 520 C CA . PHE A 1 69 ? -5.875 -3.802 -6.241 1.00 92.75 69 PHE A CA 1
ATOM 521 C C . PHE A 1 69 ? -6.938 -3.389 -5.235 1.00 92.75 69 PHE A C 1
ATOM 523 O O . PHE A 1 69 ? -7.206 -2.209 -5.002 1.00 92.75 69 PHE A O 1
ATOM 530 N N . ASP A 1 70 ? -7.539 -4.403 -4.631 1.00 93.88 70 ASP A N 1
ATOM 531 C CA . ASP A 1 70 ? -8.555 -4.259 -3.608 1.00 93.88 70 ASP A CA 1
ATOM 532 C C . ASP A 1 70 ? -8.467 -5.469 -2.680 1.00 93.88 70 ASP A C 1
ATOM 534 O O . ASP A 1 70 ? -8.818 -6.587 -3.058 1.00 93.88 70 ASP A O 1
ATOM 538 N N . ILE A 1 71 ? -7.885 -5.257 -1.503 1.00 90.06 71 ILE A N 1
ATOM 539 C CA . ILE A 1 71 ? -7.502 -6.327 -0.590 1.00 90.06 71 ILE A CA 1
ATOM 540 C C . ILE A 1 71 ? -8.156 -6.097 0.763 1.00 90.06 71 ILE A C 1
ATOM 542 O O . ILE A 1 71 ? -7.959 -5.064 1.404 1.00 90.06 71 ILE A O 1
ATOM 546 N N . GLU A 1 72 ? -8.876 -7.110 1.231 1.00 86.38 72 GLU A N 1
ATOM 547 C CA . GLU A 1 72 ? -9.243 -7.230 2.638 1.00 86.38 72 GLU A CA 1
ATOM 548 C C . GLU A 1 72 ? -8.030 -7.738 3.421 1.00 86.38 72 GLU A C 1
ATOM 550 O O . GLU A 1 72 ? -7.529 -8.839 3.180 1.00 86.38 72 GLU A O 1
ATOM 555 N N . LEU A 1 73 ? -7.530 -6.919 4.345 1.00 82.19 73 LEU A N 1
ATOM 556 C CA . LEU A 1 73 ? -6.356 -7.241 5.153 1.00 82.19 73 LEU A CA 1
ATOM 557 C C . LEU A 1 73 ? -6.756 -7.539 6.592 1.00 82.19 73 LEU A C 1
ATOM 559 O O . LEU A 1 73 ? -7.749 -7.036 7.114 1.00 82.19 73 LEU A O 1
ATOM 563 N N . ARG A 1 74 ? -5.926 -8.346 7.254 1.00 73.25 74 ARG A N 1
ATOM 564 C CA . ARG A 1 74 ? -5.956 -8.495 8.707 1.00 73.25 74 ARG A CA 1
ATOM 565 C C . ARG A 1 74 ? -4.796 -7.712 9.299 1.00 73.25 74 ARG A C 1
ATOM 567 O O . ARG A 1 74 ? -3.645 -8.090 9.101 1.00 73.25 74 ARG A O 1
ATOM 574 N N . SER A 1 75 ? -5.107 -6.655 10.039 1.00 83.50 75 SER A N 1
ATOM 575 C CA . SER A 1 75 ? -4.109 -5.961 10.850 1.00 83.50 75 SER A CA 1
ATOM 576 C C . SER A 1 75 ? -3.571 -6.817 11.990 1.00 83.50 75 SER A C 1
ATOM 578 O O . SER A 1 75 ? -4.240 -7.712 12.516 1.00 83.50 75 SER A O 1
ATOM 580 N N . ASN A 1 76 ? -2.366 -6.457 12.414 1.00 84.50 76 ASN A N 1
ATOM 581 C CA . ASN A 1 76 ? -1.776 -6.827 13.687 1.00 84.50 76 ASN A CA 1
ATOM 582 C C . ASN A 1 76 ? -2.624 -6.316 14.866 1.00 84.50 76 ASN A C 1
ATOM 584 O O . ASN A 1 76 ? -3.519 -5.482 14.715 1.00 84.50 76 ASN A O 1
ATOM 588 N N . SER A 1 77 ? -2.308 -6.785 16.076 1.00 81.00 77 SER A N 1
ATOM 589 C CA . SER A 1 77 ? -2.980 -6.350 17.310 1.00 81.00 77 SER A CA 1
ATOM 590 C C . SER A 1 77 ? -2.821 -4.858 17.619 1.00 81.00 77 SER A C 1
ATOM 592 O O . SER A 1 77 ? -3.593 -4.327 18.408 1.00 81.00 77 SER A O 1
ATOM 594 N N . ASP A 1 78 ? -1.823 -4.198 17.033 1.00 80.75 78 ASP A N 1
ATOM 595 C CA . ASP A 1 78 ? -1.573 -2.758 17.158 1.00 80.75 78 ASP A CA 1
ATOM 596 C C . ASP A 1 78 ? -2.207 -1.929 16.023 1.00 80.75 78 ASP A C 1
ATOM 598 O O . ASP A 1 78 ? -2.032 -0.715 15.979 1.00 80.75 78 ASP A O 1
ATOM 602 N N . GLY A 1 79 ? -2.950 -2.568 15.113 1.00 81.88 79 GLY A N 1
ATOM 603 C CA . GLY A 1 79 ? -3.616 -1.926 13.980 1.00 81.88 79 GLY A CA 1
ATOM 604 C C . GLY A 1 79 ? -2.773 -1.806 12.710 1.00 81.88 79 GLY A C 1
ATOM 605 O O . GLY A 1 79 ? -3.332 -1.526 11.650 1.00 81.88 79 GLY A O 1
ATOM 606 N N . THR A 1 80 ? -1.472 -2.102 12.762 1.00 88.44 80 THR A N 1
ATOM 607 C CA . THR A 1 80 ? -0.567 -2.051 11.597 1.00 88.44 80 THR A CA 1
ATOM 608 C C . THR A 1 80 ? -0.723 -3.263 10.669 1.00 88.44 80 THR A C 1
ATOM 610 O O . THR A 1 80 ? -1.363 -4.253 11.025 1.00 88.44 80 THR A O 1
ATOM 613 N N . ILE A 1 81 ? -0.130 -3.212 9.475 1.00 91.12 81 ILE A N 1
ATOM 614 C CA . ILE A 1 81 ? -0.027 -4.339 8.532 1.00 91.12 81 ILE A CA 1
ATOM 615 C C . ILE A 1 81 ? 1.440 -4.736 8.305 1.00 91.12 81 ILE A C 1
ATOM 617 O O . ILE A 1 81 ? 2.334 -3.897 8.399 1.00 91.12 81 ILE A O 1
ATOM 621 N N . ASN A 1 82 ? 1.700 -6.009 7.987 1.00 88.50 82 ASN A N 1
ATOM 622 C CA . ASN A 1 82 ? 3.065 -6.512 7.734 1.00 88.50 82 ASN A CA 1
ATOM 623 C C . ASN A 1 82 ? 3.401 -6.649 6.248 1.00 88.50 82 ASN A C 1
ATOM 625 O O . ASN A 1 82 ? 4.570 -6.596 5.871 1.00 88.50 82 ASN A O 1
ATOM 629 N N . GLU A 1 83 ? 2.389 -6.870 5.415 1.00 89.12 83 GLU A N 1
ATOM 630 C CA . GLU A 1 83 ? 2.562 -7.176 4.003 1.00 89.12 83 GLU A CA 1
ATOM 631 C C . GLU A 1 83 ? 1.416 -6.599 3.179 1.00 89.12 83 GLU A C 1
ATOM 633 O O . GLU A 1 83 ? 0.271 -6.535 3.632 1.00 89.12 83 GLU A O 1
ATOM 638 N N . LEU A 1 84 ? 1.750 -6.182 1.959 1.00 88.56 84 LEU A N 1
ATOM 639 C CA . LEU A 1 84 ? 0.793 -5.780 0.941 1.00 88.56 84 LEU A CA 1
ATOM 640 C C . LEU A 1 84 ? 1.197 -6.436 -0.386 1.00 88.56 84 LEU A C 1
ATOM 642 O O . LEU A 1 84 ? 1.952 -5.852 -1.161 1.00 88.56 84 LEU A O 1
ATOM 646 N N . PRO A 1 85 ? 0.744 -7.671 -0.621 1.00 80.56 85 PRO A N 1
ATOM 647 C CA . PRO A 1 85 ? 1.181 -8.455 -1.760 1.00 80.56 85 PRO A CA 1
ATOM 648 C C . PRO A 1 85 ? 0.375 -8.112 -3.027 1.00 80.56 85 PRO A C 1
ATOM 650 O O . PRO A 1 85 ? -0.630 -8.759 -3.321 1.00 80.56 85 PRO A O 1
ATOM 653 N N . VAL A 1 86 ? 0.777 -7.064 -3.754 1.00 85.44 86 VAL A N 1
ATOM 654 C CA . VAL A 1 86 ? -0.001 -6.505 -4.888 1.00 85.44 86 VAL A CA 1
ATOM 655 C C . VAL A 1 86 ? 0.730 -6.534 -6.230 1.00 85.44 86 VAL A C 1
ATOM 657 O O . VAL A 1 86 ? 0.087 -6.414 -7.265 1.00 85.44 86 VAL A O 1
ATOM 660 N N . ILE A 1 87 ? 2.053 -6.728 -6.265 1.00 83.25 87 ILE A N 1
ATOM 661 C CA . ILE A 1 87 ? 2.870 -6.504 -7.480 1.00 83.25 87 ILE A CA 1
ATOM 662 C C . ILE A 1 87 ? 3.295 -7.836 -8.135 1.00 83.25 87 ILE A C 1
ATOM 664 O O . ILE A 1 87 ? 4.413 -7.983 -8.625 1.00 83.25 87 ILE A O 1
ATOM 668 N N . TYR A 1 88 ? 2.437 -8.859 -8.111 1.00 74.56 88 TYR A N 1
ATOM 669 C CA . TYR A 1 88 ? 2.834 -10.212 -8.530 1.00 74.56 88 TYR A CA 1
ATOM 670 C C . TYR A 1 88 ? 2.998 -10.402 -10.039 1.00 74.56 88 TYR A C 1
ATOM 672 O O . TYR A 1 88 ? 3.903 -11.132 -10.444 1.00 74.56 88 TYR A O 1
ATOM 680 N N . ASP A 1 89 ? 2.173 -9.728 -10.841 1.00 72.69 89 ASP A N 1
ATOM 681 C CA . ASP A 1 89 ? 2.094 -9.923 -12.297 1.00 72.69 89 ASP A CA 1
ATOM 682 C C . ASP A 1 89 ? 2.742 -8.783 -13.106 1.00 72.69 89 ASP A C 1
ATOM 684 O O . ASP A 1 89 ? 2.569 -8.696 -14.321 1.00 72.69 89 ASP A O 1
ATOM 688 N N . VAL A 1 90 ? 3.495 -7.892 -12.450 1.00 76.19 90 VAL A N 1
ATOM 689 C CA . VAL A 1 90 ? 4.183 -6.770 -13.110 1.00 76.19 90 VAL A CA 1
ATOM 690 C C . VAL A 1 90 ? 5.661 -7.096 -13.287 1.00 76.19 90 VAL A C 1
ATOM 692 O O . VAL A 1 90 ? 6.309 -7.582 -12.358 1.00 76.19 90 VAL A O 1
ATOM 695 N N . ASP A 1 91 ? 6.214 -6.778 -14.458 1.00 75.44 91 ASP A N 1
ATOM 696 C CA . ASP A 1 91 ? 7.650 -6.891 -14.733 1.00 75.44 91 ASP A CA 1
ATOM 697 C C . ASP A 1 91 ? 8.432 -5.785 -13.997 1.00 75.44 91 ASP A C 1
ATOM 699 O O . ASP A 1 91 ? 8.783 -4.736 -14.545 1.00 75.44 91 ASP A O 1
ATOM 703 N N . VAL A 1 92 ? 8.610 -5.985 -12.689 1.00 82.31 92 VAL A N 1
ATOM 704 C CA . VAL A 1 92 ? 9.254 -5.048 -11.765 1.00 82.31 92 VAL A CA 1
ATOM 705 C C . VAL A 1 92 ? 10.323 -5.789 -10.966 1.00 82.31 92 VAL A C 1
ATOM 707 O O . VAL A 1 92 ? 10.033 -6.534 -10.028 1.00 82.31 92 VAL A O 1
ATOM 710 N N . ASN A 1 93 ? 11.590 -5.527 -11.291 1.00 81.25 93 ASN A N 1
ATOM 711 C CA . ASN A 1 93 ? 12.744 -6.164 -10.643 1.00 81.25 93 ASN A CA 1
ATOM 712 C C . ASN A 1 93 ? 12.862 -5.868 -9.130 1.00 81.25 93 ASN A C 1
ATOM 714 O O . ASN A 1 93 ? 13.447 -6.665 -8.402 1.00 81.25 93 ASN A O 1
ATOM 718 N N . ASN A 1 94 ? 12.256 -4.777 -8.644 1.00 84.06 94 ASN A N 1
ATOM 719 C CA . ASN A 1 94 ? 12.317 -4.325 -7.244 1.00 84.06 94 ASN A CA 1
ATOM 720 C C . ASN A 1 94 ? 10.970 -4.431 -6.508 1.00 84.06 94 ASN A C 1
ATOM 722 O O . ASN A 1 94 ? 10.680 -3.644 -5.608 1.00 84.06 94 ASN A O 1
ATOM 726 N N . LYS A 1 95 ? 10.115 -5.389 -6.890 1.00 89.00 95 LYS A N 1
ATOM 727 C CA . LYS A 1 95 ? 8.758 -5.528 -6.329 1.00 89.00 95 LYS A CA 1
ATOM 728 C C . LYS A 1 95 ? 8.717 -5.528 -4.797 1.00 89.00 95 LYS A C 1
ATOM 730 O O . LYS A 1 95 ? 7.914 -4.820 -4.205 1.00 89.00 95 LYS A O 1
ATOM 735 N N . ARG A 1 96 ? 9.635 -6.258 -4.153 1.00 89.94 96 ARG A N 1
ATOM 736 C CA . ARG A 1 96 ? 9.678 -6.391 -2.692 1.00 89.94 96 ARG A CA 1
ATOM 737 C C . ARG A 1 96 ? 9.972 -5.058 -2.007 1.00 89.94 96 ARG A C 1
ATOM 739 O O . ARG A 1 96 ? 9.400 -4.783 -0.958 1.00 89.94 96 ARG A O 1
ATOM 746 N N . ASP A 1 97 ? 10.837 -4.241 -2.599 1.00 91.44 97 ASP A N 1
ATOM 747 C CA . ASP A 1 97 ? 11.193 -2.939 -2.037 1.00 91.44 97 ASP A CA 1
ATOM 748 C C . ASP A 1 97 ? 10.007 -1.970 -2.128 1.00 91.44 97 ASP A C 1
ATOM 750 O O . ASP A 1 97 ? 9.726 -1.244 -1.175 1.00 91.44 97 ASP A O 1
ATOM 754 N N . PHE A 1 98 ? 9.253 -2.013 -3.233 1.00 92.56 98 PHE A N 1
ATOM 755 C CA . PHE A 1 98 ? 8.010 -1.252 -3.371 1.00 92.56 98 PHE A CA 1
ATOM 756 C C . PHE A 1 98 ? 6.929 -1.709 -2.382 1.00 92.56 98 PHE A C 1
ATOM 758 O O . PHE A 1 98 ? 6.301 -0.865 -1.744 1.00 92.56 98 PHE A O 1
ATOM 765 N N . GLU A 1 99 ? 6.733 -3.017 -2.198 1.00 92.38 99 GLU A N 1
ATOM 766 C CA . GLU A 1 99 ? 5.770 -3.549 -1.220 1.00 92.38 99 GLU A CA 1
ATOM 767 C C . GLU A 1 99 ? 6.134 -3.136 0.213 1.00 92.38 99 GLU A C 1
ATOM 769 O O . GLU A 1 99 ? 5.279 -2.667 0.965 1.00 92.38 99 GLU A O 1
ATOM 774 N N . GLN A 1 100 ? 7.414 -3.234 0.588 1.00 93.31 100 GLN A N 1
ATOM 775 C CA . GLN A 1 100 ? 7.894 -2.796 1.902 1.00 93.31 100 GLN A CA 1
ATOM 776 C C . GLN A 1 100 ? 7.733 -1.288 2.110 1.00 93.31 100 GLN A C 1
ATOM 778 O O . GLN A 1 100 ? 7.366 -0.854 3.205 1.00 93.31 100 GLN A O 1
ATOM 783 N N . PHE A 1 101 ? 7.982 -0.489 1.070 1.00 94.69 101 PHE A N 1
ATOM 784 C CA . PHE A 1 101 ? 7.733 0.948 1.103 1.00 94.69 101 PHE A CA 1
ATOM 785 C C . PHE A 1 101 ? 6.248 1.251 1.352 1.00 94.69 101 PHE A C 1
ATOM 787 O O . PHE A 1 101 ? 5.936 2.003 2.272 1.00 94.69 101 PHE A O 1
ATOM 794 N N . LEU A 1 102 ? 5.332 0.626 0.605 1.00 94.00 102 LEU A N 1
ATOM 795 C CA . LEU A 1 102 ? 3.891 0.850 0.764 1.00 94.00 102 LEU A CA 1
ATOM 796 C C . LEU A 1 102 ? 3.390 0.449 2.153 1.00 94.00 102 LEU A C 1
ATOM 798 O O . LEU A 1 102 ? 2.639 1.202 2.768 1.00 94.00 102 LEU A O 1
ATOM 802 N N . VAL A 1 103 ? 3.838 -0.694 2.683 1.00 94.38 103 VAL A N 1
ATOM 803 C CA . VAL A 1 103 ? 3.518 -1.116 4.057 1.00 94.38 103 VAL A CA 1
ATOM 804 C C . VAL A 1 103 ? 3.954 -0.056 5.069 1.00 94.38 103 VAL A C 1
ATOM 806 O O . VAL A 1 103 ? 3.199 0.283 5.981 1.00 94.38 103 VAL A O 1
ATOM 809 N N . LYS A 1 104 ? 5.157 0.505 4.901 1.00 95.00 104 LYS A N 1
ATOM 810 C CA . LYS A 1 104 ? 5.665 1.560 5.780 1.00 95.00 104 LYS A CA 1
ATOM 811 C C . LYS A 1 104 ? 4.823 2.835 5.689 1.00 95.00 104 LYS A C 1
ATOM 813 O O . LYS A 1 104 ? 4.475 3.378 6.734 1.00 95.00 104 LYS A O 1
ATOM 818 N N . GLU A 1 105 ? 4.477 3.285 4.484 1.00 94.44 105 GLU A N 1
ATOM 819 C CA . GLU A 1 105 ? 3.635 4.473 4.280 1.00 94.44 105 GLU A CA 1
ATOM 820 C C . GLU A 1 105 ? 2.241 4.292 4.893 1.00 94.44 105 GLU A C 1
ATOM 822 O O . GLU A 1 105 ? 1.761 5.169 5.612 1.00 94.44 105 GLU A O 1
ATOM 827 N N . ILE A 1 106 ? 1.622 3.125 4.690 1.00 92.56 106 ILE A N 1
ATOM 828 C CA . ILE A 1 106 ? 0.319 2.788 5.276 1.00 92.56 106 ILE A CA 1
ATOM 829 C C . ILE A 1 106 ? 0.388 2.826 6.803 1.00 92.56 106 ILE A C 1
ATOM 831 O O . ILE A 1 106 ? -0.409 3.514 7.439 1.00 92.56 106 ILE A O 1
ATOM 835 N N . ASN A 1 107 ? 1.366 2.143 7.398 1.00 92.81 107 ASN A N 1
ATOM 836 C CA . ASN A 1 107 ? 1.523 2.111 8.851 1.00 92.81 107 ASN A CA 1
ATOM 837 C C . ASN A 1 107 ? 1.807 3.498 9.434 1.00 92.81 107 ASN A C 1
ATOM 839 O O . ASN A 1 107 ? 1.246 3.853 10.469 1.00 92.81 107 ASN A O 1
ATOM 843 N N . GLN A 1 108 ? 2.629 4.309 8.765 1.00 91.56 108 GLN A N 1
ATOM 844 C CA . GLN A 1 108 ? 2.912 5.670 9.212 1.00 91.56 108 GLN A CA 1
ATOM 845 C C . GLN A 1 108 ? 1.658 6.549 9.183 1.00 91.56 108 GLN A C 1
ATOM 847 O O . GLN A 1 108 ? 1.456 7.369 10.078 1.00 91.56 108 GLN A O 1
ATOM 852 N N . ALA A 1 109 ? 0.808 6.374 8.175 1.00 87.69 109 ALA A N 1
ATOM 853 C CA . ALA A 1 109 ? -0.426 7.129 8.056 1.00 87.69 109 ALA A CA 1
ATOM 854 C C . ALA A 1 109 ? -1.477 6.717 9.088 1.00 87.69 109 ALA A C 1
ATOM 856 O O . ALA A 1 109 ? -2.191 7.583 9.583 1.00 87.69 109 ALA A O 1
ATOM 857 N N . ILE A 1 110 ? -1.526 5.437 9.464 1.00 84.62 110 ILE A N 1
ATOM 858 C CA . ILE A 1 110 ? -2.364 4.956 10.571 1.00 84.62 110 ILE A CA 1
ATOM 859 C C . ILE A 1 110 ? -1.906 5.572 11.897 1.00 84.62 110 ILE A C 1
ATOM 861 O O . ILE A 1 110 ? -2.737 6.049 12.651 1.00 84.62 110 ILE A O 1
ATOM 865 N N . ILE A 1 111 ? -0.596 5.612 12.168 1.00 82.56 111 ILE A N 1
ATOM 866 C CA . ILE A 1 111 ? -0.043 6.166 13.422 1.00 82.56 111 ILE A CA 1
ATOM 867 C C . ILE A 1 111 ? -0.294 7.678 13.557 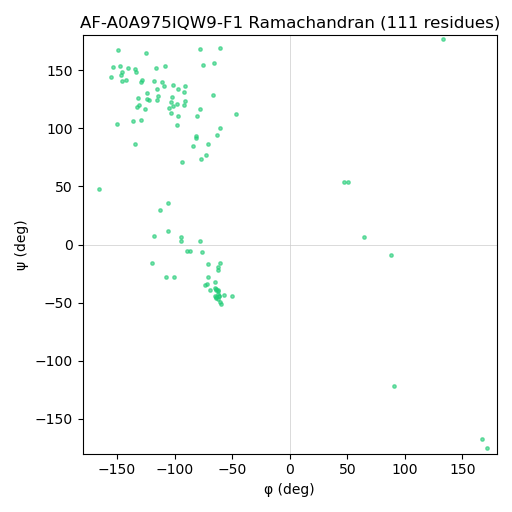1.00 82.56 111 ILE A C 1
ATOM 869 O O . ILE A 1 111 ? -0.409 8.192 14.668 1.00 82.56 111 ILE A O 1
ATOM 873 N N . ASN A 1 112 ? -0.325 8.401 12.437 1.00 77.75 112 ASN A N 1
ATOM 874 C CA . ASN A 1 112 ? -0.464 9.857 12.422 1.00 77.75 112 ASN A CA 1
ATOM 875 C C . ASN A 1 112 ? -1.928 10.351 12.456 1.00 77.75 112 ASN A C 1
ATOM 877 O O . ASN A 1 112 ? -2.128 11.567 12.505 1.00 77.75 112 ASN A O 1
ATOM 881 N N . ASN A 1 113 ? -2.918 9.454 12.386 1.00 63.53 113 ASN A N 1
ATOM 882 C CA . ASN A 1 113 ? -4.352 9.766 12.488 1.00 63.53 113 ASN A CA 1
ATOM 883 C C . ASN A 1 113 ? -4.909 9.336 13.848 1.00 63.53 113 ASN A C 1
ATOM 885 O O . ASN A 1 113 ? -5.799 10.058 14.349 1.00 63.53 113 ASN A O 1
#

Nearest PD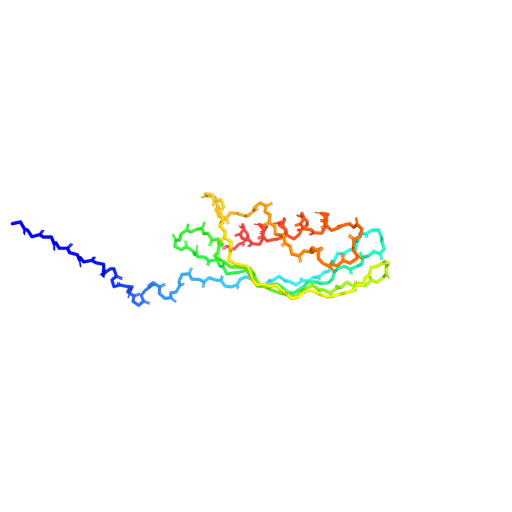B structures (foldseek):
  8z9d-assembly1_PP  TM=4.668E-01  e=1.153E+00  Spinacia oleracea
  1px3-assembly1_B  TM=5.213E-01  e=2.813E+00  Escherichia coli
  3ga2-assembly1_A  TM=6.554E-01  e=6.138E+00  Bacillus subtilis
  2rgq-assembly1_A  TM=5.350E-01  e=6.489E+00  Nostoc punctiforme PCC 73102